Protein AF-A0A6C0HIB0-F1 (afdb_monomer_lite)

pLDDT: mean 72.23, std 9.81, range [48.88, 85.12]

Foldseek 3Di:
DDPVVVLVVLLVVLVVLLVVLVVLVVVLVVPPDDDDPVVNVVSLVVSLVSLVVSLVSLVVSLVVVCVVCVCCPPDPVNVVVVVVSVVSVVSSVVSVVVSVVSVVVVVVD

Radius of gyration: 17.0 Å; chains: 1; bounding box: 48×17×49 Å

Structure (mmCIF, N/CA/C/O backbone):
data_AF-A0A6C0HIB0-F1
#
_entry.id   AF-A0A6C0HIB0-F1
#
loop_
_atom_site.group_PDB
_atom_site.id
_atom_site.type_symbol
_atom_site.label_atom_id
_atom_site.label_alt_id
_atom_site.label_comp_id
_atom_site.label_asym_id
_atom_site.label_entity_id
_atom_site.label_seq_id
_atom_site.pdbx_PDB_ins_code
_atom_site.Cartn_x
_atom_site.Cartn_y
_atom_site.Cartn_z
_atom_site.occupancy
_atom_site.B_iso_or_equiv
_atom_site.auth_seq_id
_atom_site.auth_comp_id
_atom_site.auth_asym_id
_atom_site.auth_atom_id
_atom_site.pdbx_PDB_model_num
ATOM 1 N N . MET A 1 1 ? 26.712 3.809 -8.618 1.00 48.88 1 MET A N 1
ATOM 2 C CA . MET A 1 1 ? 25.804 2.844 -7.956 1.00 48.88 1 MET A CA 1
ATOM 3 C C . MET A 1 1 ? 24.668 2.541 -8.926 1.00 48.88 1 MET A C 1
ATOM 5 O O . MET A 1 1 ? 24.033 3.491 -9.366 1.00 48.88 1 MET A O 1
ATOM 9 N N . SER A 1 2 ? 24.472 1.292 -9.363 1.00 53.75 2 SER A N 1
ATOM 10 C CA . SER A 1 2 ? 23.499 0.993 -10.426 1.00 53.75 2 SER A CA 1
ATOM 11 C C . SER A 1 2 ? 22.061 1.197 -9.931 1.00 53.75 2 SER A C 1
ATOM 13 O O . SER A 1 2 ? 21.691 0.740 -8.851 1.00 53.75 2 SER A O 1
ATOM 15 N N . THR A 1 3 ? 21.235 1.877 -10.729 1.00 57.19 3 THR A N 1
ATOM 16 C CA . THR A 1 3 ? 19.794 2.129 -10.499 1.00 57.19 3 THR A CA 1
ATOM 17 C C . THR A 1 3 ? 19.013 0.866 -10.123 1.00 57.19 3 THR A C 1
ATOM 19 O O . THR A 1 3 ? 18.055 0.917 -9.355 1.00 57.19 3 THR A O 1
ATOM 22 N N . PHE A 1 4 ? 19.482 -0.282 -10.601 1.00 58.12 4 PHE A N 1
ATOM 23 C CA . PHE A 1 4 ? 18.951 -1.603 -10.299 1.00 58.12 4 PHE A CA 1
ATOM 24 C C . PHE A 1 4 ? 19.120 -2.018 -8.831 1.00 58.12 4 PHE A C 1
ATOM 26 O O . PHE A 1 4 ? 18.201 -2.570 -8.228 1.00 58.12 4 PHE A O 1
ATOM 33 N N . HIS A 1 5 ? 20.280 -1.726 -8.237 1.00 58.94 5 HIS A N 1
ATOM 34 C CA . HIS A 1 5 ? 20.558 -2.043 -6.836 1.00 58.94 5 HIS A CA 1
ATOM 35 C C . HIS A 1 5 ? 19.670 -1.221 -5.899 1.00 58.94 5 HIS A C 1
ATOM 37 O O . HIS A 1 5 ? 19.125 -1.751 -4.930 1.00 58.94 5 HIS A O 1
ATOM 43 N N . THR A 1 6 ? 19.466 0.055 -6.230 1.00 64.25 6 THR A N 1
ATOM 44 C CA . THR A 1 6 ? 18.561 0.946 -5.496 1.00 64.25 6 THR A CA 1
ATOM 45 C C . THR A 1 6 ? 17.111 0.483 -5.614 1.00 64.25 6 THR A C 1
ATOM 47 O O . THR A 1 6 ? 16.420 0.400 -4.602 1.00 64.25 6 THR A O 1
ATOM 50 N N . TYR A 1 7 ? 16.657 0.092 -6.811 1.00 59.22 7 TYR A N 1
ATOM 51 C CA . TYR A 1 7 ? 15.311 -0.452 -6.991 1.00 59.22 7 TYR A CA 1
ATOM 52 C C . TYR A 1 7 ? 15.107 -1.767 -6.229 1.00 59.22 7 TYR A C 1
ATOM 54 O O . TYR A 1 7 ? 14.104 -1.924 -5.538 1.00 59.22 7 TYR A O 1
ATOM 62 N N . SER A 1 8 ? 16.063 -2.697 -6.297 1.00 64.00 8 SER A N 1
ATOM 63 C CA . SER A 1 8 ? 15.977 -3.969 -5.574 1.00 64.00 8 SER A CA 1
ATOM 64 C C . SER A 1 8 ? 15.923 -3.761 -4.057 1.00 64.00 8 SER A C 1
ATOM 66 O O . SER A 1 8 ? 15.141 -4.431 -3.383 1.00 64.00 8 SER A O 1
ATOM 68 N N . ASN A 1 9 ? 16.727 -2.851 -3.499 1.00 65.31 9 ASN A N 1
ATOM 69 C CA . ASN A 1 9 ? 16.699 -2.562 -2.062 1.00 65.31 9 ASN A CA 1
ATOM 70 C C . ASN A 1 9 ? 15.421 -1.829 -1.639 1.00 65.31 9 ASN A C 1
ATOM 72 O O . ASN A 1 9 ? 14.822 -2.194 -0.626 1.00 65.31 9 ASN A O 1
ATOM 76 N N . ASN A 1 10 ? 14.951 -0.863 -2.432 1.00 62.25 10 ASN A N 1
ATOM 77 C CA . ASN A 1 10 ? 13.687 -0.181 -2.160 1.00 62.25 10 ASN A CA 1
ATOM 78 C C . ASN A 1 10 ? 12.506 -1.154 -2.246 1.00 62.25 10 ASN A C 1
ATOM 80 O O . ASN A 1 10 ? 11.659 -1.155 -1.361 1.00 62.25 10 ASN A O 1
ATOM 84 N N . THR A 1 11 ? 12.489 -2.050 -3.233 1.00 61.41 11 THR A N 1
ATOM 85 C CA . THR A 1 11 ? 11.438 -3.068 -3.394 1.00 61.41 11 THR A CA 1
ATOM 86 C C . THR A 1 11 ? 11.424 -4.057 -2.232 1.00 61.41 11 THR A C 1
ATOM 88 O O . THR A 1 11 ? 10.353 -4.380 -1.729 1.00 61.41 11 THR A O 1
ATOM 91 N N . LYS A 1 12 ? 12.593 -4.477 -1.721 1.00 64.88 12 LYS A N 1
ATOM 92 C CA . LYS A 1 12 ? 12.674 -5.290 -0.493 1.00 64.88 12 LYS A CA 1
ATOM 93 C C . LYS A 1 12 ? 12.089 -4.557 0.713 1.00 64.88 12 LYS A C 1
ATOM 95 O O . LYS A 1 12 ? 11.311 -5.141 1.460 1.00 64.88 12 LYS A O 1
ATOM 100 N N . SER A 1 13 ? 12.417 -3.277 0.885 1.00 57.91 13 SER A N 1
ATOM 101 C CA . SER A 1 13 ? 11.862 -2.457 1.969 1.00 57.91 13 SER A CA 1
ATOM 102 C C . SER A 1 13 ? 10.343 -2.290 1.843 1.00 57.91 13 SER A C 1
ATOM 104 O O . SER A 1 13 ? 9.627 -2.435 2.828 1.00 57.91 13 SER A O 1
ATOM 106 N N . ILE A 1 14 ? 9.830 -2.073 0.631 1.00 58.03 14 ILE A N 1
ATOM 107 C CA . ILE A 1 14 ? 8.391 -1.959 0.353 1.00 58.03 14 ILE A CA 1
ATOM 108 C C . ILE A 1 14 ? 7.673 -3.285 0.606 1.00 58.03 14 ILE A C 1
ATOM 110 O O . ILE A 1 14 ? 6.598 -3.287 1.199 1.00 58.03 14 ILE A O 1
ATOM 114 N N . TYR A 1 15 ? 8.272 -4.414 0.228 1.00 65.50 15 TYR A N 1
ATOM 115 C CA . TYR A 1 15 ? 7.718 -5.741 0.491 1.00 65.50 15 TYR A CA 1
ATOM 116 C C . TYR A 1 15 ? 7.639 -6.042 1.993 1.00 65.50 15 TYR A C 1
ATOM 118 O O . TYR A 1 15 ? 6.634 -6.568 2.467 1.00 65.50 15 TYR A O 1
ATOM 126 N N . ILE A 1 16 ? 8.664 -5.649 2.758 1.00 63.69 16 ILE A N 1
ATOM 127 C CA . ILE A 1 16 ? 8.669 -5.754 4.223 1.00 63.69 16 ILE A CA 1
ATOM 128 C C . ILE A 1 16 ? 7.577 -4.862 4.823 1.00 63.69 16 ILE A C 1
ATOM 130 O O . ILE A 1 16 ? 6.776 -5.341 5.618 1.00 63.69 16 ILE A O 1
ATOM 134 N N . ILE A 1 17 ? 7.488 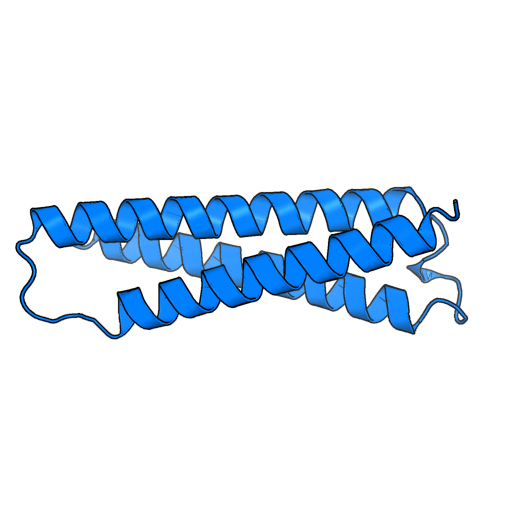-3.595 4.405 1.00 61.53 17 ILE A N 1
ATOM 135 C CA . ILE A 1 17 ? 6.452 -2.660 4.876 1.00 61.53 17 ILE A CA 1
ATOM 136 C C . ILE A 1 17 ? 5.053 -3.190 4.547 1.00 61.53 17 ILE A C 1
ATOM 138 O O . ILE A 1 17 ? 4.155 -3.112 5.381 1.00 61.53 17 ILE A O 1
ATOM 142 N N . THR A 1 18 ? 4.871 -3.772 3.362 1.00 60.53 18 THR A N 1
ATOM 143 C CA . THR A 1 18 ? 3.576 -4.315 2.945 1.00 60.53 18 THR A CA 1
ATOM 144 C C . THR A 1 18 ? 3.234 -5.609 3.683 1.00 60.53 18 THR A C 1
ATOM 146 O O . THR A 1 18 ? 2.091 -5.782 4.091 1.00 60.53 18 THR A O 1
ATOM 149 N N . SER A 1 19 ? 4.214 -6.481 3.945 1.00 64.62 19 SER A N 1
ATOM 150 C CA . SER A 1 19 ? 4.019 -7.678 4.779 1.00 64.62 19 SER A CA 1
ATOM 151 C C . SER A 1 19 ? 3.647 -7.311 6.216 1.00 64.62 19 SER A C 1
ATOM 153 O O . SER A 1 19 ? 2.738 -7.906 6.786 1.00 64.62 19 SER A O 1
ATOM 155 N N . VAL A 1 20 ? 4.300 -6.296 6.789 1.00 64.88 20 VAL A N 1
ATOM 156 C CA . VAL A 1 20 ? 3.982 -5.781 8.128 1.00 64.88 20 VAL A CA 1
ATOM 157 C C . VAL A 1 20 ? 2.586 -5.151 8.154 1.00 64.88 20 VAL A C 1
ATOM 159 O O . VAL A 1 20 ? 1.822 -5.421 9.076 1.00 64.88 20 VAL A O 1
ATOM 162 N N . ALA A 1 21 ? 2.217 -4.370 7.132 1.00 61.97 21 ALA A N 1
ATOM 163 C CA . ALA A 1 21 ? 0.882 -3.781 7.020 1.00 61.97 21 ALA A CA 1
ATOM 164 C C . ALA A 1 21 ? -0.214 -4.854 6.912 1.00 61.97 21 ALA A C 1
ATOM 166 O O . ALA A 1 21 ? -1.205 -4.784 7.632 1.00 61.97 21 ALA A O 1
ATOM 167 N N . LEU A 1 22 ? -0.019 -5.877 6.074 1.00 63.66 22 LEU A N 1
ATOM 168 C CA . LEU A 1 22 ? -0.954 -6.999 5.943 1.00 63.66 22 LEU A CA 1
ATOM 169 C C . LEU A 1 22 ? -1.092 -7.785 7.251 1.00 63.66 22 LEU A C 1
ATOM 171 O O . LEU A 1 22 ? -2.204 -8.117 7.647 1.00 63.66 22 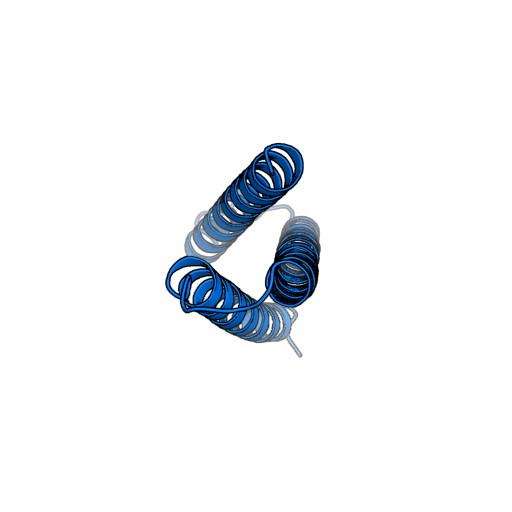LEU A O 1
ATOM 175 N N . LEU A 1 23 ? 0.012 -8.030 7.957 1.00 65.38 23 LEU A N 1
ATOM 176 C CA . LEU A 1 23 ? -0.008 -8.714 9.249 1.00 65.38 23 LEU A CA 1
ATOM 177 C C . LEU A 1 23 ? -0.765 -7.902 10.313 1.00 65.38 23 LEU A C 1
ATOM 179 O O . LEU A 1 23 ? -1.561 -8.465 11.058 1.00 65.38 23 LEU A O 1
ATOM 183 N N . LEU A 1 24 ? -0.594 -6.578 10.337 1.00 61.97 24 LEU A N 1
ATOM 184 C CA . LEU A 1 24 ? -1.364 -5.671 11.196 1.00 61.97 24 LEU A CA 1
ATOM 185 C C . LEU A 1 24 ? -2.866 -5.693 10.887 1.00 61.97 24 LEU A C 1
ATOM 187 O O . LEU A 1 24 ? -3.666 -5.664 11.818 1.00 61.97 24 LEU A O 1
ATOM 191 N N . ILE A 1 25 ? -3.252 -5.790 9.611 1.00 64.81 25 ILE A N 1
ATOM 192 C CA . ILE A 1 25 ? -4.662 -5.925 9.213 1.00 64.81 25 ILE A CA 1
ATOM 193 C C . ILE A 1 25 ? -5.237 -7.274 9.650 1.00 64.81 25 ILE A C 1
ATOM 195 O O . ILE A 1 25 ? -6.365 -7.352 10.126 1.00 64.81 25 ILE A O 1
ATOM 199 N N . VAL A 1 26 ? -4.479 -8.358 9.491 1.00 66.69 26 VAL A N 1
ATOM 200 C CA . VAL A 1 26 ? -4.908 -9.690 9.935 1.00 66.69 26 VAL A CA 1
ATOM 201 C C . VAL A 1 26 ? -5.099 -9.698 11.455 1.00 66.69 26 VAL A C 1
ATOM 203 O O . VAL A 1 26 ? -6.113 -10.178 11.948 1.00 66.69 26 VAL A O 1
ATOM 206 N N . ILE A 1 27 ? -4.186 -9.076 12.207 1.00 63.97 27 ILE A N 1
ATOM 207 C CA . ILE A 1 27 ? -4.333 -8.913 13.659 1.00 63.97 27 ILE A CA 1
ATOM 208 C C . ILE A 1 27 ? -5.552 -8.046 14.003 1.00 63.97 27 ILE A C 1
ATOM 210 O O . ILE A 1 27 ? -6.301 -8.403 14.908 1.00 63.97 27 ILE A O 1
ATOM 214 N N . SER A 1 28 ? -5.790 -6.937 13.294 1.00 59.28 28 SER A N 1
ATOM 215 C CA . SER A 1 28 ? -6.927 -6.053 13.587 1.00 59.28 28 SER A CA 1
ATOM 216 C C . SER A 1 28 ? -8.281 -6.678 13.240 1.00 59.28 28 SER A C 1
ATOM 218 O O . SER A 1 28 ? -9.261 -6.421 13.932 1.00 59.28 28 SER A O 1
ATOM 220 N N . THR A 1 29 ? -8.342 -7.526 12.210 1.00 60.97 29 THR A N 1
ATOM 221 C CA . THR A 1 29 ? -9.565 -8.237 11.797 1.00 60.97 29 THR A CA 1
ATOM 222 C C . THR A 1 29 ? -9.869 -9.464 12.659 1.00 60.97 29 THR A C 1
ATOM 224 O O . THR A 1 29 ? -11.039 -9.746 12.907 1.00 60.97 29 THR A O 1
ATOM 227 N N . ILE A 1 30 ? -8.846 -10.171 13.158 1.00 60.75 30 ILE A N 1
ATOM 228 C CA . ILE A 1 30 ? -9.003 -11.352 14.031 1.00 60.75 30 ILE A CA 1
ATOM 229 C C . ILE A 1 30 ? -9.170 -10.965 15.509 1.00 60.75 30 ILE A C 1
ATOM 231 O O . ILE A 1 30 ? -9.548 -11.807 16.320 1.00 60.75 30 ILE A O 1
ATOM 235 N N . ALA A 1 31 ? -8.959 -9.701 15.885 1.00 55.34 31 ALA A N 1
ATOM 236 C CA . ALA A 1 31 ? -9.142 -9.226 17.255 1.00 55.34 31 ALA A CA 1
ATOM 237 C C . ALA A 1 31 ? -10.500 -8.526 17.512 1.00 55.34 31 ALA A C 1
ATOM 239 O O . ALA A 1 31 ? -10.498 -7.372 17.947 1.00 55.34 31 ALA A O 1
ATOM 240 N N . PRO A 1 32 ? -11.682 -9.162 17.353 1.00 54.47 32 PRO A N 1
ATOM 241 C CA . PRO A 1 32 ? -12.894 -8.660 17.976 1.00 54.47 32 PRO A CA 1
ATOM 242 C C . PRO A 1 32 ? -12.926 -9.171 19.425 1.00 54.47 32 PRO A C 1
ATOM 244 O O . PRO A 1 32 ? -13.681 -10.077 19.760 1.00 54.47 32 PRO A O 1
ATOM 247 N N . LEU A 1 33 ? -12.068 -8.647 20.305 1.00 52.59 33 LEU A N 1
ATOM 248 C CA . LEU A 1 33 ? -12.055 -9.045 21.720 1.00 52.59 33 LEU A CA 1
ATOM 249 C C . LEU A 1 33 ? -12.216 -7.822 22.626 1.00 52.59 33 LEU A C 1
ATOM 251 O O . LEU A 1 33 ? -11.254 -7.233 23.109 1.00 52.59 33 LEU A O 1
ATOM 255 N N . GLY A 1 34 ? -13.476 -7.443 22.852 1.00 53.72 34 GLY A N 1
ATOM 256 C CA . GLY A 1 34 ? -13.895 -6.691 24.042 1.00 53.72 34 GLY A CA 1
ATOM 257 C C . GLY A 1 34 ? -13.490 -5.216 24.123 1.00 53.72 34 GLY A C 1
ATOM 258 O O . GLY A 1 34 ? -13.580 -4.622 25.197 1.00 53.72 34 GLY A O 1
ATOM 259 N N . LEU A 1 35 ? -13.043 -4.600 23.028 1.00 58.94 35 LEU A N 1
ATOM 260 C CA . LEU A 1 35 ? -12.725 -3.173 23.010 1.00 58.94 35 LEU A CA 1
ATOM 261 C C . LEU A 1 35 ? -14.005 -2.335 22.853 1.00 58.94 35 LEU A C 1
ATOM 263 O O . LEU A 1 35 ? -14.813 -2.567 21.959 1.00 58.94 35 LEU A O 1
ATOM 267 N N . SER A 1 36 ? -14.176 -1.346 23.739 1.00 66.00 36 SER A N 1
ATOM 268 C CA . SER A 1 36 ? -15.218 -0.311 23.639 1.00 66.00 36 SER A CA 1
ATOM 269 C C . SER A 1 36 ? -15.257 0.297 22.229 1.00 66.00 36 SER A C 1
ATOM 271 O O . SER A 1 36 ? -14.204 0.503 21.625 1.00 66.00 36 SER A O 1
ATOM 273 N N . MET A 1 37 ? -16.456 0.625 21.734 1.00 68.19 37 MET A N 1
ATOM 274 C CA . MET A 1 37 ? -16.735 1.138 20.380 1.00 68.19 37 MET A CA 1
ATOM 275 C C . MET A 1 37 ? -15.744 2.232 19.925 1.00 68.19 37 MET A C 1
ATOM 277 O O . MET A 1 37 ? -15.251 2.208 18.799 1.00 68.19 37 MET A O 1
ATOM 281 N N . PHE A 1 38 ? -15.356 3.130 20.837 1.00 67.00 38 PHE A N 1
ATOM 282 C CA . PHE A 1 38 ? -14.390 4.205 20.577 1.00 67.00 38 PHE A CA 1
ATOM 283 C C . PHE A 1 38 ? -12.973 3.694 20.269 1.00 67.00 38 PHE A C 1
ATOM 285 O O . PHE A 1 38 ? -12.281 4.224 19.400 1.00 67.00 38 PHE A O 1
ATOM 292 N N . LYS A 1 39 ? -12.530 2.642 20.970 1.00 69.12 39 LYS A N 1
ATOM 293 C CA . LYS A 1 39 ? -11.214 2.026 20.755 1.00 69.12 39 LYS A CA 1
ATOM 294 C C . LYS A 1 39 ? -11.171 1.288 19.417 1.00 69.12 39 LYS A C 1
ATOM 296 O O . LYS A 1 39 ? -10.160 1.364 18.727 1.00 69.12 39 LYS A O 1
ATOM 301 N N . THR A 1 40 ? -12.269 0.647 19.022 1.00 69.81 40 THR A N 1
ATOM 302 C CA . THR A 1 40 ? -12.391 -0.041 17.728 1.00 69.81 40 THR A CA 1
ATOM 303 C C . THR A 1 40 ? -12.283 0.932 16.552 1.00 69.81 40 THR A C 1
ATOM 305 O O . THR A 1 40 ? -11.518 0.684 15.624 1.00 69.81 40 THR A O 1
ATOM 308 N N . ILE A 1 41 ? -12.965 2.082 16.617 1.00 74.25 41 ILE A N 1
ATOM 309 C CA . ILE A 1 41 ? -12.876 3.133 15.586 1.00 74.25 41 ILE A CA 1
ATOM 310 C C . ILE A 1 41 ? -11.440 3.664 15.460 1.00 74.25 41 ILE A C 1
ATOM 312 O O . ILE A 1 41 ? -10.929 3.827 14.349 1.00 74.25 41 ILE A O 1
ATOM 316 N N . LEU A 1 42 ? -10.768 3.906 16.590 1.00 77.50 42 LEU A N 1
ATOM 317 C CA . LEU A 1 42 ? -9.409 4.453 16.616 1.00 77.50 42 LEU A CA 1
ATOM 318 C C . LEU A 1 42 ? -8.395 3.459 16.024 1.00 77.50 42 LEU A C 1
ATOM 320 O O . LEU A 1 42 ? -7.601 3.829 15.159 1.00 77.50 42 LEU A O 1
ATOM 324 N N . VAL A 1 43 ? -8.468 2.183 16.415 1.00 72.56 43 VAL A N 1
ATOM 325 C CA . VAL A 1 43 ? -7.617 1.114 15.864 1.00 72.56 43 VAL A CA 1
ATOM 326 C C . VAL A 1 43 ? -7.861 0.928 14.364 1.00 72.56 43 VAL A C 1
ATOM 328 O O . VAL A 1 43 ? -6.897 0.870 13.598 1.00 72.56 43 VAL A O 1
ATOM 331 N N . ASN A 1 44 ? -9.121 0.916 13.920 1.00 74.25 44 ASN A N 1
ATOM 332 C CA . ASN A 1 44 ? -9.460 0.805 12.499 1.00 74.25 44 ASN A CA 1
ATOM 333 C C . ASN A 1 44 ? -8.946 1.998 11.686 1.00 74.25 44 ASN A C 1
ATOM 335 O O . ASN A 1 44 ? -8.441 1.810 10.583 1.00 74.25 44 ASN A O 1
ATOM 339 N N . SER A 1 45 ? -9.005 3.212 12.239 1.00 80.06 45 SER A N 1
ATOM 340 C CA . SER A 1 45 ? -8.479 4.417 11.585 1.00 80.06 45 SER A CA 1
ATOM 341 C C . SER A 1 45 ? -6.958 4.359 11.418 1.00 80.06 45 SER A C 1
ATOM 343 O O . SER A 1 45 ? -6.440 4.682 10.349 1.00 80.06 45 SER A O 1
ATOM 345 N N . ILE A 1 46 ? -6.232 3.895 12.444 1.00 80.81 46 ILE A N 1
ATOM 346 C CA . ILE A 1 46 ? -4.777 3.696 12.368 1.00 80.81 46 ILE A CA 1
ATOM 347 C C . ILE A 1 46 ? -4.435 2.622 11.329 1.00 80.81 46 ILE A C 1
ATOM 349 O O . ILE A 1 46 ? -3.544 2.830 10.504 1.00 80.81 46 ILE A O 1
ATOM 353 N N . ALA A 1 47 ? -5.155 1.497 11.335 1.00 75.75 47 ALA A N 1
ATOM 354 C CA . ALA A 1 47 ? -4.972 0.444 10.344 1.00 75.75 47 ALA A CA 1
ATOM 355 C C . ALA A 1 47 ? -5.205 0.986 8.924 1.00 75.75 47 ALA A C 1
ATOM 357 O O . ALA A 1 47 ? -4.342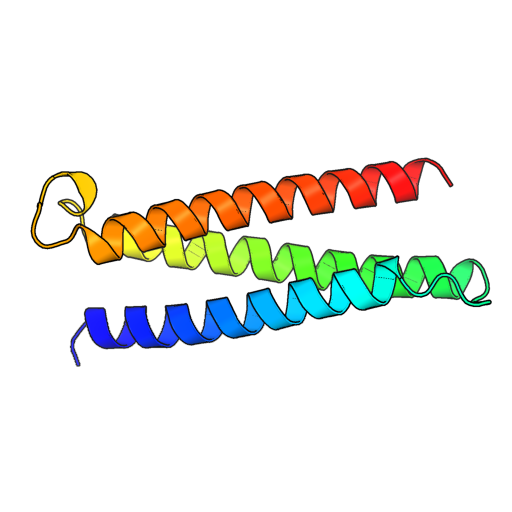 0.836 8.063 1.00 75.75 47 ALA A O 1
ATOM 358 N N . LEU A 1 48 ? -6.303 1.712 8.693 1.00 82.56 48 LEU A N 1
ATOM 359 C CA . LEU A 1 48 ? -6.621 2.308 7.395 1.00 82.56 48 LEU A CA 1
ATOM 360 C C . LEU A 1 48 ? -5.526 3.272 6.914 1.00 82.56 48 LEU A C 1
ATOM 362 O O . LEU A 1 48 ? -5.146 3.236 5.741 1.00 82.56 48 LEU A O 1
ATOM 366 N N . ALA A 1 49 ? -4.980 4.098 7.811 1.00 82.56 49 ALA A N 1
ATOM 367 C CA . ALA A 1 49 ? -3.885 5.013 7.497 1.00 82.56 49 ALA A CA 1
ATOM 368 C C . ALA A 1 49 ? -2.610 4.261 7.074 1.00 82.56 49 ALA A C 1
ATOM 370 O O . ALA A 1 49 ? -1.976 4.624 6.081 1.00 82.56 49 ALA A O 1
ATOM 371 N N . LEU A 1 50 ? -2.259 3.179 7.777 1.00 78.50 50 LEU A N 1
ATOM 372 C CA . LEU A 1 50 ? -1.097 2.347 7.452 1.00 78.50 50 LEU A CA 1
ATOM 373 C C . LEU A 1 50 ? -1.252 1.638 6.103 1.00 78.50 50 LEU A C 1
ATOM 375 O O . LEU A 1 50 ? -0.319 1.630 5.299 1.00 78.50 50 LEU A O 1
ATOM 379 N N . VAL A 1 51 ? -2.434 1.087 5.826 1.00 76.81 51 VAL A N 1
ATOM 380 C CA . VAL A 1 51 ? -2.737 0.410 4.555 1.00 76.81 51 VAL A CA 1
ATOM 381 C C . VAL A 1 51 ? -2.720 1.395 3.393 1.00 76.81 51 VAL A C 1
ATOM 383 O O . VAL A 1 51 ? -2.131 1.112 2.351 1.00 76.81 51 VAL A O 1
ATOM 386 N N . SER A 1 52 ? -3.288 2.585 3.592 1.00 83.62 52 SER A N 1
ATOM 387 C CA . SER A 1 52 ? -3.271 3.666 2.602 1.00 83.62 52 SER A CA 1
ATOM 388 C C . SER A 1 52 ? -1.847 4.137 2.306 1.00 83.62 52 SER A C 1
ATOM 390 O O . SER A 1 52 ? -1.482 4.334 1.146 1.00 83.62 52 SER A O 1
ATOM 392 N N . TYR A 1 53 ? -1.006 4.258 3.337 1.00 82.06 53 TYR A N 1
ATOM 393 C CA . TYR A 1 53 ? 0.406 4.590 3.170 1.00 82.06 53 TYR A CA 1
ATOM 394 C C . TYR A 1 53 ? 1.171 3.496 2.410 1.00 82.06 53 TYR A C 1
ATOM 396 O O . TYR A 1 53 ? 1.949 3.809 1.504 1.00 82.06 53 TYR A O 1
ATOM 404 N N . ALA A 1 54 ? 0.931 2.220 2.732 1.00 76.56 54 ALA A N 1
ATOM 405 C CA . ALA A 1 54 ? 1.535 1.089 2.030 1.00 76.56 54 ALA A CA 1
ATOM 406 C C . ALA A 1 54 ? 1.133 1.071 0.547 1.00 76.56 54 ALA A C 1
ATOM 408 O O . ALA A 1 54 ? 2.004 0.972 -0.318 1.00 76.56 54 ALA A O 1
ATOM 409 N N . LEU A 1 55 ? -0.158 1.263 0.253 1.00 81.38 55 LEU A N 1
ATOM 410 C CA . LEU A 1 55 ? -0.683 1.383 -1.106 1.00 81.38 55 LEU A CA 1
ATOM 411 C C . LEU A 1 55 ? 0.019 2.506 -1.876 1.00 81.38 55 LEU A C 1
ATOM 413 O O . LEU A 1 55 ? 0.575 2.268 -2.950 1.00 81.38 55 LEU A O 1
ATOM 417 N N . TYR A 1 56 ? 0.028 3.719 -1.315 1.00 82.88 56 TYR A N 1
ATOM 418 C CA . TYR A 1 56 ? 0.641 4.888 -1.944 1.00 82.88 56 TYR A CA 1
ATOM 419 C C . TYR A 1 56 ? 2.117 4.639 -2.267 1.00 82.88 56 TYR A C 1
ATOM 421 O O . TYR A 1 56 ? 2.552 4.818 -3.406 1.00 82.88 56 TYR A O 1
ATOM 429 N N . LYS A 1 57 ? 2.888 4.173 -1.278 1.00 78.75 57 LYS A N 1
ATOM 430 C CA . LYS A 1 57 ? 4.328 3.957 -1.431 1.00 78.75 57 LYS A CA 1
ATOM 431 C C . LYS A 1 57 ? 4.630 2.863 -2.454 1.00 78.75 57 LYS A C 1
ATOM 433 O O . LYS A 1 57 ? 5.499 3.058 -3.302 1.00 78.75 57 LYS A O 1
ATOM 438 N N . ASN A 1 58 ? 3.886 1.756 -2.417 1.00 78.19 58 ASN A N 1
ATOM 439 C CA . ASN A 1 58 ? 4.056 0.652 -3.356 1.00 78.19 58 ASN A CA 1
ATOM 440 C C . ASN A 1 58 ? 3.764 1.088 -4.801 1.00 78.19 58 ASN A C 1
ATOM 442 O O . ASN A 1 58 ? 4.564 0.842 -5.706 1.00 78.19 58 ASN A O 1
ATOM 446 N N . CYS A 1 59 ? 2.668 1.815 -5.016 1.00 79.81 59 CYS A N 1
ATOM 447 C CA . CYS A 1 59 ? 2.286 2.289 -6.342 1.00 79.81 59 CYS A CA 1
ATOM 448 C C . CYS A 1 59 ? 3.254 3.346 -6.895 1.00 79.81 59 CYS A C 1
ATOM 450 O O . CYS A 1 59 ? 3.641 3.266 -8.062 1.00 79.81 59 CYS A O 1
ATOM 452 N N . VAL A 1 60 ? 3.700 4.306 -6.079 1.00 83.75 60 VAL A N 1
ATOM 453 C CA . VAL A 1 60 ? 4.648 5.345 -6.517 1.00 83.75 60 VAL A CA 1
ATOM 454 C C . VAL A 1 60 ? 5.991 4.746 -6.927 1.00 83.75 60 VAL A C 1
ATOM 456 O O . VAL A 1 60 ? 6.509 5.077 -7.993 1.00 83.75 60 VAL A O 1
ATOM 459 N N . GLU A 1 61 ? 6.555 3.856 -6.117 1.00 76.94 61 GLU A N 1
ATOM 460 C CA . GLU A 1 61 ? 7.866 3.260 -6.392 1.00 76.94 61 GLU A CA 1
ATOM 461 C C . GLU A 1 61 ? 7.817 2.296 -7.586 1.00 76.94 61 GLU A C 1
ATOM 463 O O . GLU A 1 61 ? 8.718 2.305 -8.427 1.00 76.94 61 GLU A O 1
ATOM 468 N N . THR A 1 62 ? 6.717 1.553 -7.740 1.00 78.69 62 THR A N 1
ATOM 469 C CA . THR A 1 62 ? 6.477 0.721 -8.930 1.00 78.69 62 THR A CA 1
ATOM 470 C C . THR A 1 62 ? 6.403 1.577 -10.192 1.00 78.69 62 THR A C 1
ATOM 472 O O . THR A 1 62 ? 7.069 1.283 -11.183 1.00 78.69 62 THR A O 1
ATOM 475 N N . ASN A 1 63 ? 5.669 2.691 -10.151 1.00 81.94 63 ASN A N 1
ATOM 476 C CA . ASN A 1 63 ? 5.515 3.567 -11.309 1.00 81.94 63 ASN A CA 1
ATOM 477 C C . ASN A 1 63 ? 6.825 4.297 -11.667 1.00 81.94 63 ASN A C 1
ATOM 479 O O . ASN A 1 63 ? 7.127 4.500 -12.843 1.00 81.9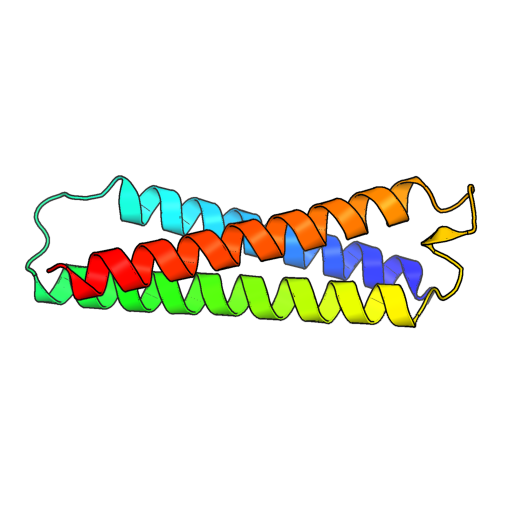4 63 ASN A O 1
ATOM 483 N N . LYS A 1 64 ? 7.644 4.657 -10.668 1.00 82.19 64 LYS A N 1
ATOM 484 C CA . LYS A 1 64 ? 8.997 5.196 -10.892 1.00 82.19 64 LYS A CA 1
ATOM 485 C C . LYS A 1 64 ? 9.903 4.193 -11.605 1.00 82.19 64 LYS A C 1
ATOM 487 O O . LYS A 1 64 ? 10.657 4.605 -12.483 1.00 82.19 64 LYS A O 1
ATOM 492 N N . LEU A 1 65 ? 9.828 2.904 -11.263 1.00 77.44 65 LEU A N 1
ATOM 493 C CA . LEU A 1 65 ? 10.583 1.873 -11.978 1.00 77.44 65 LEU A CA 1
ATOM 494 C C . LEU A 1 65 ? 10.126 1.747 -13.427 1.00 77.44 65 LEU A C 1
ATOM 496 O O . LEU A 1 65 ? 10.955 1.727 -14.329 1.00 77.44 65 LEU A O 1
ATOM 500 N N . VAL A 1 66 ? 8.817 1.651 -13.657 1.00 81.38 66 VAL A N 1
ATOM 501 C CA . VAL A 1 66 ? 8.285 1.499 -15.018 1.00 81.38 66 VAL A CA 1
ATOM 502 C C . VAL A 1 66 ? 8.739 2.664 -15.899 1.00 81.38 66 VAL A C 1
ATOM 504 O O . VAL A 1 66 ? 9.164 2.453 -17.030 1.00 81.38 66 VAL A O 1
ATOM 507 N N . LYS A 1 67 ? 8.743 3.888 -15.358 1.00 83.50 67 LYS A N 1
ATOM 508 C CA . LYS A 1 67 ? 9.247 5.075 -16.061 1.00 83.50 67 LYS A CA 1
ATOM 509 C C . LYS A 1 67 ? 10.758 5.061 -16.307 1.00 83.50 67 LYS A C 1
ATOM 511 O O . LYS A 1 67 ? 11.198 5.647 -17.289 1.00 83.50 67 LYS A O 1
ATOM 516 N N . SER A 1 68 ? 11.555 4.432 -15.441 1.00 80.50 68 SER A N 1
ATOM 517 C CA . SER A 1 68 ? 13.012 4.345 -15.616 1.00 80.50 68 SER A CA 1
ATOM 518 C C . SER A 1 68 ? 13.452 3.207 -16.545 1.00 80.50 68 SER A C 1
ATOM 520 O O . SER A 1 68 ? 14.603 3.195 -16.979 1.00 80.50 68 SER A O 1
ATOM 522 N N . LEU A 1 69 ? 12.546 2.284 -16.887 1.00 81.94 69 LEU A N 1
ATOM 523 C CA . LEU A 1 69 ? 12.779 1.152 -17.788 1.00 81.94 69 LEU A CA 1
ATOM 524 C C . LEU A 1 69 ? 11.724 1.125 -18.915 1.00 81.94 69 LEU A C 1
ATOM 526 O O . LEU A 1 69 ? 10.803 0.308 -18.875 1.00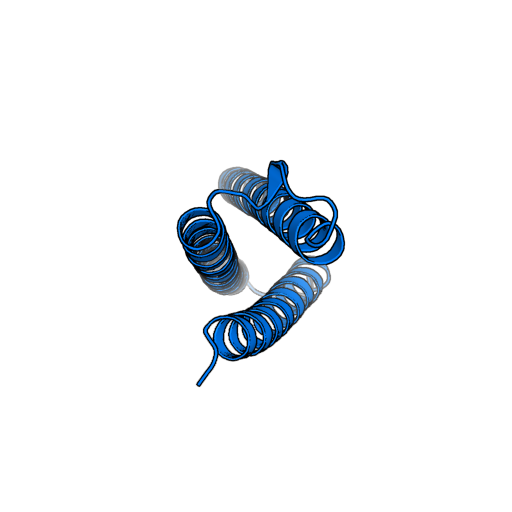 81.94 69 LEU A O 1
ATOM 530 N N . PRO A 1 70 ? 11.847 1.975 -19.952 1.00 78.44 70 PRO A N 1
ATOM 531 C CA . PRO A 1 70 ? 10.845 2.082 -21.022 1.00 78.44 70 PRO A CA 1
ATOM 532 C C . PRO A 1 70 ? 10.649 0.781 -21.824 1.00 78.44 70 PRO A C 1
ATOM 534 O O . PRO A 1 70 ? 9.551 0.521 -22.315 1.00 78.44 70 PRO A O 1
ATOM 537 N N . ASP A 1 71 ? 11.669 -0.081 -21.893 1.00 84.88 71 ASP A N 1
ATOM 538 C CA . ASP A 1 71 ? 11.607 -1.379 -22.581 1.00 84.88 71 ASP A CA 1
ATOM 539 C C . ASP A 1 71 ? 11.220 -2.553 -21.667 1.00 84.88 71 ASP A C 1
ATOM 541 O O . ASP A 1 71 ? 11.299 -3.711 -22.082 1.00 84.88 71 ASP A O 1
ATOM 545 N N . LEU A 1 72 ? 10.776 -2.290 -20.431 1.00 79.81 72 LEU A N 1
ATOM 546 C CA . LEU A 1 72 ? 10.456 -3.324 -19.437 1.00 79.81 72 LEU A CA 1
ATOM 547 C C . LEU A 1 72 ? 9.474 -4.384 -19.961 1.00 79.81 72 LEU A C 1
ATOM 549 O O . LEU A 1 72 ? 9.607 -5.566 -19.651 1.00 79.81 72 LEU A O 1
ATOM 553 N N . PHE A 1 73 ? 8.493 -3.970 -20.765 1.00 81.94 73 PHE A N 1
ATOM 554 C CA . PHE A 1 73 ? 7.473 -4.873 -21.303 1.00 81.94 73 PHE A CA 1
ATOM 555 C C . PHE A 1 73 ? 7.864 -5.526 -22.632 1.00 81.94 73 PHE A C 1
ATOM 557 O O . PHE A 1 73 ? 7.258 -6.533 -22.995 1.00 81.94 73 PHE A O 1
ATOM 564 N N . LYS A 1 74 ? 8.883 -5.000 -23.322 1.00 82.19 74 LYS A N 1
ATOM 565 C CA . LYS A 1 74 ? 9.334 -5.477 -24.639 1.00 82.19 74 LYS A CA 1
ATOM 566 C C . LYS A 1 74 ? 10.568 -6.379 -24.560 1.00 82.19 74 LYS A C 1
ATOM 568 O O . LYS A 1 74 ? 10.753 -7.227 -25.423 1.00 82.19 74 LYS A O 1
ATOM 573 N N . ASN A 1 75 ? 11.409 -6.211 -23.541 1.00 81.94 75 ASN A N 1
ATOM 574 C CA . ASN A 1 75 ? 12.675 -6.926 -23.422 1.00 81.94 75 ASN A CA 1
ATOM 575 C C . ASN A 1 75 ? 12.521 -8.243 -22.640 1.00 81.94 75 ASN A C 1
ATOM 577 O O . A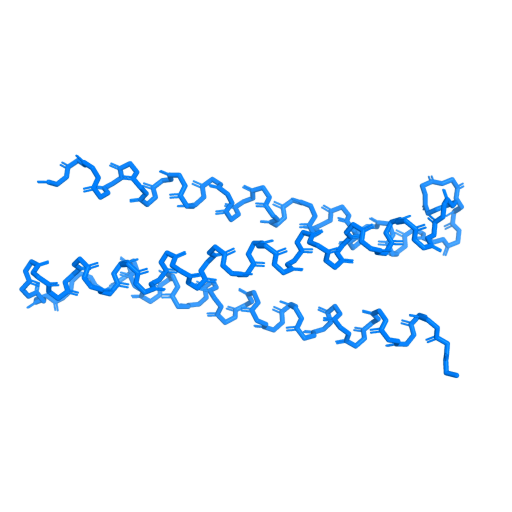SN A 1 75 ? 12.294 -8.240 -21.428 1.00 81.94 75 ASN A O 1
ATOM 581 N N . GLU A 1 76 ? 12.716 -9.379 -23.314 1.00 80.44 76 GLU A N 1
ATOM 582 C CA . GLU A 1 76 ? 12.620 -10.723 -22.720 1.00 80.44 76 GLU A CA 1
ATOM 583 C C . GLU A 1 76 ? 13.641 -10.973 -21.599 1.00 80.44 76 GLU A C 1
ATOM 585 O O . GLU A 1 76 ? 13.373 -11.735 -20.666 1.00 80.44 76 GLU A O 1
ATOM 590 N N . ARG A 1 77 ? 14.785 -10.278 -21.601 1.00 78.19 77 ARG A N 1
ATOM 591 C CA . ARG A 1 77 ? 15.781 -10.397 -20.522 1.00 78.19 77 ARG A CA 1
ATOM 592 C C . ARG A 1 77 ? 15.303 -9.799 -19.196 1.00 78.19 77 ARG A C 1
ATOM 594 O O . ARG A 1 77 ? 15.882 -10.092 -18.155 1.00 78.19 77 ARG A O 1
ATOM 601 N N . LEU A 1 78 ? 14.248 -8.981 -19.212 1.00 76.81 78 LEU A N 1
ATOM 602 C CA . LEU A 1 78 ? 13.688 -8.320 -18.028 1.00 76.81 78 LEU A CA 1
ATOM 603 C C . LEU A 1 78 ? 12.443 -9.032 -17.476 1.00 76.81 78 LEU A C 1
ATOM 605 O O . LEU A 1 78 ? 11.761 -8.492 -16.605 1.00 76.81 78 LEU A O 1
ATOM 609 N N . THR A 1 79 ? 12.159 -10.257 -17.932 1.00 76.19 79 THR A N 1
ATOM 610 C CA . THR A 1 79 ? 10.941 -11.005 -17.577 1.00 76.19 79 THR A CA 1
ATOM 611 C C . THR A 1 79 ? 10.730 -11.148 -16.064 1.00 76.19 79 THR A C 1
ATOM 613 O O . THR A 1 79 ? 9.603 -10.995 -15.596 1.00 76.19 79 THR A O 1
ATOM 616 N N . GLY A 1 80 ? 11.795 -11.346 -15.276 1.00 70.69 80 GLY A N 1
ATOM 617 C CA . GLY A 1 80 ? 11.692 -11.417 -13.811 1.00 70.69 80 GLY A CA 1
ATOM 618 C C . GLY A 1 80 ? 11.252 -10.098 -13.161 1.00 70.69 80 GLY A C 1
ATOM 619 O O . GLY A 1 80 ? 10.386 -10.085 -12.292 1.00 70.69 80 GLY A O 1
ATOM 620 N N . ILE A 1 81 ? 11.787 -8.967 -13.626 1.00 72.44 81 ILE A N 1
ATOM 621 C CA . ILE A 1 81 ? 11.414 -7.632 -13.128 1.00 72.44 81 ILE A CA 1
ATOM 622 C C . ILE A 1 81 ? 9.986 -7.301 -13.545 1.00 72.44 81 ILE A C 1
ATOM 624 O O . ILE A 1 81 ? 9.206 -6.794 -12.742 1.00 72.44 81 ILE A O 1
ATOM 628 N N . ARG A 1 82 ? 9.633 -7.620 -14.795 1.00 76.69 82 ARG A N 1
ATOM 629 C CA . ARG A 1 82 ? 8.282 -7.448 -15.327 1.00 76.69 82 ARG A CA 1
ATOM 630 C C . ARG A 1 82 ? 7.264 -8.188 -14.463 1.00 76.69 82 ARG A C 1
ATOM 632 O O . ARG A 1 82 ? 6.256 -7.598 -14.089 1.00 76.69 82 ARG A O 1
ATOM 639 N N . ASN A 1 83 ? 7.552 -9.435 -14.091 1.00 76.88 83 ASN A N 1
ATOM 640 C CA . ASN A 1 83 ? 6.670 -10.214 -13.226 1.00 76.88 83 ASN A CA 1
ATOM 641 C C . ASN A 1 83 ? 6.502 -9.568 -11.840 1.00 76.88 83 ASN A C 1
ATOM 643 O O . ASN A 1 83 ? 5.387 -9.462 -11.340 1.00 76.88 83 ASN A O 1
ATOM 647 N N . ASN A 1 84 ? 7.586 -9.048 -11.257 1.00 74.44 84 ASN A N 1
ATOM 648 C CA . ASN A 1 84 ? 7.535 -8.348 -9.970 1.00 74.44 84 ASN A CA 1
ATOM 649 C C . ASN A 1 84 ? 6.725 -7.044 -10.035 1.00 74.44 84 ASN A C 1
ATOM 651 O O . ASN A 1 84 ? 5.978 -6.736 -9.111 1.00 74.44 84 ASN A O 1
ATOM 655 N N . VAL A 1 85 ? 6.835 -6.289 -11.131 1.00 78.69 85 VAL A N 1
ATOM 656 C CA . VAL A 1 85 ? 6.031 -5.079 -11.359 1.00 78.69 85 VAL A CA 1
ATOM 657 C C . VAL A 1 85 ? 4.547 -5.420 -11.483 1.00 78.69 85 VAL A C 1
ATOM 659 O O . VAL A 1 85 ? 3.720 -4.743 -10.876 1.00 78.69 85 VAL A O 1
ATOM 662 N N . ILE A 1 86 ? 4.203 -6.488 -12.208 1.00 79.25 86 ILE A N 1
ATOM 663 C CA . ILE A 1 86 ? 2.818 -6.970 -12.321 1.00 79.25 86 ILE A CA 1
ATOM 664 C C . ILE A 1 86 ? 2.283 -7.384 -10.945 1.00 79.25 86 ILE A C 1
ATOM 666 O O . ILE A 1 86 ? 1.192 -6.959 -10.567 1.00 79.25 86 ILE A O 1
ATOM 670 N N . LEU A 1 87 ? 3.064 -8.142 -10.167 1.00 76.81 87 LEU A N 1
ATOM 671 C CA . LEU A 1 87 ? 2.698 -8.513 -8.797 1.00 76.81 87 LEU A CA 1
ATOM 672 C C . LEU A 1 87 ? 2.470 -7.284 -7.915 1.00 76.81 87 LEU A C 1
ATOM 674 O O . LEU A 1 87 ? 1.533 -7.257 -7.124 1.00 76.81 87 LEU A O 1
ATOM 678 N N . SER A 1 88 ? 3.306 -6.259 -8.062 1.00 79.56 88 SER A N 1
ATOM 679 C CA . SER A 1 88 ? 3.181 -5.025 -7.295 1.00 79.56 88 SER A CA 1
ATOM 680 C C . SER A 1 88 ? 1.911 -4.243 -7.644 1.00 79.56 88 SER A C 1
ATOM 682 O O . SER A 1 88 ? 1.230 -3.740 -6.748 1.00 79.56 88 SER A O 1
ATOM 684 N N . TYR A 1 89 ? 1.533 -4.183 -8.925 1.00 81.25 89 TYR A N 1
ATOM 685 C CA . TYR A 1 89 ? 0.244 -3.613 -9.323 1.00 81.25 89 TYR A CA 1
ATOM 686 C C . TYR A 1 89 ? -0.932 -4.424 -8.775 1.00 81.25 89 TYR A C 1
ATOM 688 O O . TYR A 1 89 ? -1.870 -3.834 -8.245 1.00 81.25 89 TYR A O 1
ATOM 696 N N . LEU A 1 90 ? -0.855 -5.756 -8.825 1.00 80.94 90 LEU A N 1
ATOM 697 C CA . LEU A 1 90 ? -1.887 -6.636 -8.275 1.00 80.94 90 LEU A CA 1
ATOM 698 C C . LEU A 1 90 ? -2.037 -6.453 -6.756 1.00 80.94 90 LEU A C 1
ATOM 700 O O . LEU A 1 90 ? -3.152 -6.367 -6.242 1.00 80.94 90 LEU A O 1
ATOM 704 N N . LEU A 1 91 ? -0.918 -6.288 -6.049 1.00 77.31 91 LEU A N 1
ATOM 705 C CA . LEU A 1 91 ? -0.884 -5.940 -4.633 1.00 77.31 91 LEU A CA 1
ATOM 706 C C . LEU A 1 91 ? -1.529 -4.572 -4.372 1.00 77.31 91 LEU A C 1
ATOM 708 O O . LEU A 1 91 ? -2.393 -4.476 -3.505 1.00 77.31 91 LEU A O 1
ATOM 712 N N . CYS A 1 92 ? -1.193 -3.535 -5.148 1.00 83.75 92 CYS A N 1
ATOM 713 C CA . CYS A 1 92 ? -1.872 -2.238 -5.057 1.00 83.75 92 CYS A CA 1
ATOM 714 C C . CYS A 1 92 ? -3.396 -2.380 -5.223 1.00 83.75 92 CYS A C 1
ATOM 716 O O . CYS A 1 92 ? -4.155 -1.856 -4.410 1.00 83.75 92 CYS A O 1
ATOM 718 N N . THR A 1 93 ? -3.862 -3.119 -6.232 1.00 81.38 93 THR A N 1
ATOM 719 C CA . THR A 1 93 ? -5.298 -3.355 -6.434 1.00 81.38 93 THR A CA 1
ATOM 720 C C . THR A 1 93 ? -5.924 -4.064 -5.233 1.00 81.38 93 THR A C 1
ATOM 722 O O . THR A 1 93 ? -6.976 -3.639 -4.761 1.00 81.38 93 THR A O 1
ATOM 725 N N . SER A 1 94 ? -5.265 -5.089 -4.685 1.00 79.38 94 SER A N 1
ATOM 726 C CA . SER A 1 94 ? -5.770 -5.810 -3.509 1.00 79.38 94 SER A CA 1
ATOM 727 C C . SER A 1 94 ? -5.878 -4.922 -2.262 1.00 79.38 94 SER A C 1
ATOM 729 O O . SER A 1 94 ? -6.892 -4.963 -1.567 1.00 79.38 94 SER A O 1
ATOM 731 N N . LEU A 1 95 ? -4.892 -4.051 -2.015 1.00 81.69 95 LEU A N 1
ATOM 732 C CA . LEU A 1 95 ? -4.921 -3.096 -0.903 1.00 81.69 95 LEU A CA 1
ATOM 733 C C . LEU A 1 95 ? -6.015 -2.039 -1.094 1.00 81.69 95 LEU A C 1
ATOM 735 O O . LEU A 1 95 ? -6.655 -1.643 -0.125 1.00 81.69 95 LEU A O 1
ATOM 739 N N . LEU A 1 96 ? -6.265 -1.603 -2.331 1.00 85.12 96 LEU A N 1
ATOM 740 C CA . LEU A 1 96 ? -7.346 -0.667 -2.633 1.00 85.12 96 LEU A CA 1
ATOM 741 C C . LEU A 1 96 ? -8.724 -1.289 -2.361 1.00 85.12 96 LEU A C 1
ATOM 743 O O . LEU A 1 96 ? -9.553 -0.659 -1.710 1.00 85.12 96 LEU A O 1
ATOM 747 N N . VAL A 1 97 ? -8.950 -2.538 -2.782 1.00 84.88 97 VAL A N 1
ATOM 748 C CA . VAL A 1 97 ? -10.181 -3.285 -2.458 1.00 84.88 97 VAL A CA 1
ATOM 749 C C . VAL A 1 97 ? -10.354 -3.424 -0.945 1.00 84.88 97 VAL A C 1
ATOM 751 O O . VAL A 1 97 ? -11.448 -3.220 -0.426 1.00 84.88 97 VAL A O 1
ATOM 754 N N . LEU A 1 98 ? -9.270 -3.713 -0.227 1.00 81.19 98 LEU A N 1
ATOM 755 C CA . LEU A 1 98 ? -9.282 -3.848 1.226 1.00 81.19 98 LEU A CA 1
ATOM 756 C C . LEU A 1 98 ? -9.638 -2.535 1.938 1.00 81.19 98 LEU A C 1
ATOM 758 O O . LEU A 1 98 ? -10.446 -2.543 2.862 1.00 81.19 98 LEU A O 1
ATOM 762 N N . ILE A 1 99 ? -9.089 -1.404 1.485 1.00 84.75 99 ILE A N 1
ATOM 763 C CA . ILE A 1 99 ? -9.450 -0.069 1.987 1.00 84.75 99 ILE A CA 1
ATOM 764 C C . ILE A 1 99 ? -10.938 0.203 1.753 1.00 84.75 99 ILE A C 1
ATOM 766 O O . ILE A 1 99 ? -11.629 0.622 2.678 1.00 84.75 99 ILE A O 1
ATOM 770 N N . LEU A 1 100 ? -11.446 -0.067 0.545 1.00 84.62 100 LEU A N 1
ATOM 771 C CA . LEU A 1 100 ? -12.863 0.126 0.221 1.00 84.62 100 LEU A CA 1
ATOM 772 C C . LEU A 1 100 ? -13.770 -0.742 1.098 1.00 84.62 100 LEU A C 1
ATOM 774 O O . LEU A 1 100 ? -14.779 -0.251 1.599 1.00 84.62 100 LEU A O 1
ATOM 778 N N . TYR A 1 101 ? -13.388 -1.999 1.334 1.00 82.25 101 TYR A N 1
ATOM 779 C CA . TYR A 1 101 ? -14.106 -2.898 2.234 1.00 82.25 101 TYR A CA 1
ATOM 780 C C . TYR A 1 101 ? -14.145 -2.359 3.669 1.00 82.25 101 TYR A C 1
ATOM 782 O O . TYR A 1 101 ? -15.205 -2.335 4.289 1.00 82.25 101 TYR A O 1
ATOM 790 N N . PHE A 1 102 ? -13.014 -1.870 4.184 1.00 77.31 102 PHE A N 1
ATOM 791 C CA . PHE A 1 102 ? -12.949 -1.281 5.522 1.00 77.31 102 PHE A CA 1
ATOM 792 C C . PHE A 1 102 ? -13.781 -0.004 5.648 1.00 77.31 102 PHE A C 1
ATOM 794 O O . PHE A 1 102 ? -14.455 0.178 6.658 1.00 77.31 102 PHE A O 1
ATOM 801 N N . ILE A 1 103 ? -13.762 0.867 4.635 1.00 81.50 103 ILE A N 1
ATOM 802 C CA . ILE A 1 103 ? -14.592 2.078 4.610 1.00 81.50 103 ILE A CA 1
ATOM 803 C C . ILE A 1 103 ? -16.075 1.698 4.601 1.00 81.50 103 ILE A C 1
ATOM 805 O O . ILE A 1 103 ? -16.850 2.269 5.362 1.00 81.50 103 ILE A O 1
ATOM 809 N N . TRP A 1 104 ? -16.467 0.718 3.784 1.00 81.06 104 TRP A N 1
ATOM 810 C CA . TRP A 1 104 ? -17.848 0.243 3.727 1.00 81.06 104 TRP A CA 1
ATOM 811 C C . TRP A 1 104 ? -18.302 -0.368 5.058 1.00 81.06 104 TRP A C 1
ATOM 813 O O . TRP A 1 104 ? -19.359 -0.005 5.566 1.00 81.06 104 TRP A O 1
ATOM 823 N N . GLY A 1 105 ? -17.468 -1.215 5.671 1.00 71.62 105 GLY A N 1
ATOM 824 C CA . GLY A 1 105 ? -17.726 -1.783 6.994 1.00 71.62 105 GLY A CA 1
ATOM 825 C C . GLY A 1 105 ? -17.844 -0.714 8.084 1.00 71.62 105 GLY A C 1
ATOM 826 O O . GLY A 1 105 ? -18.768 -0.764 8.890 1.00 71.62 105 GLY A O 1
ATOM 827 N N . ALA A 1 106 ? -16.968 0.294 8.076 1.00 67.44 106 ALA A N 1
ATOM 828 C CA . ALA A 1 106 ? -17.021 1.407 9.023 1.00 67.44 106 ALA A CA 1
ATOM 829 C C . ALA A 1 106 ? -18.259 2.303 8.843 1.00 67.44 106 ALA A C 1
ATOM 831 O O . ALA A 1 106 ? -18.739 2.851 9.826 1.00 67.44 106 ALA A O 1
ATOM 832 N N . LEU A 1 107 ? -18.777 2.445 7.617 1.00 62.84 107 LEU A N 1
ATOM 833 C CA . LEU A 1 107 ? -19.999 3.206 7.324 1.00 62.84 107 LEU A CA 1
ATOM 834 C C . LEU A 1 107 ? -21.286 2.439 7.691 1.00 62.84 107 LEU A C 1
ATOM 836 O O . LEU A 1 107 ? -22.354 3.036 7.772 1.00 62.84 107 LEU A O 1
ATOM 840 N N . SER A 1 108 ? -21.193 1.117 7.860 1.00 56.38 108 SER A N 1
ATOM 841 C CA . SER A 1 108 ? -22.327 0.232 8.172 1.00 56.38 108 SER A CA 1
ATOM 842 C C . SER A 1 108 ? -22.573 0.006 9.674 1.00 56.38 108 SER A C 1
ATOM 844 O O . SER A 1 108 ? -23.532 -0.682 10.026 1.00 56.38 108 SER A O 1
ATOM 846 N N . ILE A 1 109 ? -21.707 0.559 10.533 1.00 53.88 109 ILE A N 1
ATOM 847 C CA . ILE A 1 109 ? -21.798 0.568 12.007 1.00 53.88 109 ILE A CA 1
ATOM 848 C C . ILE A 1 109 ? -22.445 1.878 12.455 1.00 53.88 109 ILE A C 1
ATOM 850 O O . ILE A 1 109 ? -23.284 1.819 13.381 1.00 53.88 109 ILE A O 1
#

Secondary structure (DSSP, 8-state):
--HHHHHHHHHHHHHHHHHHHHHHHHHHHH--SS--HHHHHHHHHHHHHHHHHHHHHHHHHHHHHHHH-TTTTT-GGGHHHHHHHHHHHHHHHHHHHHHHHHHHHHHT-

Organism: NCBI:txid1070528

Sequence (109 aa):
MSTFHTYSNNTKSIYIITSVALLLIVISTIAPLGLSMFKTILVNSIALALVSYALYKNCVETNKLVKSLPDLFKNERLTGIRNNVILSYLLCTSLLVLILYFIWGALSI